Protein AF-A0A1F8U138-F1 (afdb_monomer)

Foldseek 3Di:
DADPVRKAFDADPPPRHGFKIFDQKKKAAPVRDIDSPWHWDWDADPNDTDIDIDDDPVDVVPGHPPMDIDRDMGGDDDCPDVVQKWKWKAFPLCRPDTGRPPPDFDAQQDPNRGHMDMDMDGPDDDDDPVPDDDPDDDDDDDDPDDDDDDD

Mean predicted aligned error: 7.77 Å

Secondary structure (DSSP, 8-state):
-B-TTS-EEEE-TTT--EEEEEPPPEEE-TT--EE--EEEEEEEETTEEEEEEEE-HHHHTTPPSSPEEE--EEE---TTSTTSEEEEEEETTSTT---TT-SS---EEETTTEEEEEEEEES-PPPPPTT--------------------

Structure (mmCIF, N/CA/C/O backbone):
data_AF-A0A1F8U138-F1
#
_entry.id   AF-A0A1F8U138-F1
#
loop_
_atom_site.group_PDB
_atom_site.id
_atom_site.type_symbol
_atom_site.label_atom_id
_atom_site.label_alt_id
_atom_site.label_comp_id
_atom_site.label_asym_id
_atom_site.label_entity_id
_atom_site.label_seq_id
_atom_site.pdbx_PDB_ins_code
_atom_site.Cartn_x
_atom_site.Cartn_y
_atom_site.Cartn_z
_atom_site.occupancy
_atom_site.B_iso_or_equiv
_atom_site.auth_seq_id
_atom_site.auth_comp_id
_atom_site.auth_asym_id
_atom_site.auth_atom_id
_atom_site.pdbx_PDB_model_num
ATOM 1 N N . MET A 1 1 ? 1.830 8.801 15.430 1.00 80.44 1 MET A N 1
ATOM 2 C CA . MET A 1 1 ? 1.475 10.237 15.279 1.00 80.44 1 MET A CA 1
ATOM 3 C C . MET A 1 1 ? 0.143 10.360 14.550 1.00 80.44 1 MET A C 1
ATOM 5 O O . MET A 1 1 ? 0.005 9.741 13.507 1.00 80.44 1 MET A O 1
ATOM 9 N N . LYS A 1 2 ? -0.816 11.139 15.064 1.00 82.62 2 LYS A N 1
ATOM 10 C CA . LYS A 1 2 ? -2.092 11.430 14.382 1.00 82.62 2 LYS A CA 1
ATOM 11 C C . LYS A 1 2 ? -1.994 12.753 13.622 1.00 82.62 2 LYS A C 1
ATOM 13 O O . LYS A 1 2 ? -1.492 13.720 14.193 1.00 82.62 2 LYS A O 1
ATOM 18 N N . ASP A 1 3 ? -2.438 12.798 12.369 1.00 83.19 3 ASP A N 1
ATOM 19 C CA . ASP A 1 3 ? -2.518 14.051 11.605 1.00 83.19 3 ASP A CA 1
ATOM 20 C C . ASP A 1 3 ? -3.905 14.720 11.690 1.00 83.19 3 ASP A C 1
ATOM 22 O O . ASP A 1 3 ? -4.818 14.231 12.361 1.00 83.19 3 ASP A O 1
ATOM 26 N N . GLY A 1 4 ? -4.051 15.879 11.039 1.00 79.06 4 GLY A N 1
ATOM 27 C CA . GLY A 1 4 ? -5.289 16.668 11.046 1.00 79.06 4 GLY A CA 1
ATOM 28 C C . GLY A 1 4 ? -6.479 15.997 10.351 1.00 79.06 4 GLY A C 1
ATOM 29 O O . GLY A 1 4 ? -7.610 16.427 10.559 1.00 79.06 4 GLY A O 1
ATOM 30 N N . GLU A 1 5 ? -6.242 14.941 9.570 1.00 77.50 5 GLU A N 1
ATOM 31 C CA . GLU A 1 5 ? -7.275 14.155 8.883 1.00 77.50 5 GLU A CA 1
ATOM 32 C C . GLU A 1 5 ? -7.648 12.888 9.669 1.00 77.50 5 GLU A C 1
ATOM 34 O O . GLU A 1 5 ? -8.571 12.159 9.302 1.00 77.50 5 GLU A O 1
ATOM 39 N N . GLY A 1 6 ? -6.971 12.642 10.795 1.00 75.19 6 GLY A N 1
ATOM 40 C CA . GLY A 1 6 ? -7.204 11.490 11.655 1.00 75.19 6 GLY A CA 1
ATOM 41 C C . GLY A 1 6 ? -6.461 10.226 11.224 1.00 75.19 6 GLY A C 1
ATOM 42 O O . GLY A 1 6 ? -6.724 9.169 11.798 1.00 75.19 6 GLY A O 1
ATOM 43 N N . ILE A 1 7 ? -5.527 10.327 10.275 1.00 84.81 7 ILE A N 1
ATOM 44 C CA . ILE A 1 7 ? -4.651 9.224 9.872 1.00 84.81 7 ILE A CA 1
ATOM 45 C C . ILE A 1 7 ? -3.580 9.025 10.946 1.00 84.81 7 ILE A C 1
ATOM 47 O O . ILE A 1 7 ? -2.969 9.981 11.440 1.00 84.81 7 ILE A O 1
ATOM 51 N N . ILE A 1 8 ? -3.337 7.763 11.307 1.00 89.38 8 ILE A N 1
ATOM 52 C CA . ILE A 1 8 ? -2.283 7.393 12.252 1.00 89.38 8 ILE A CA 1
ATOM 53 C C . ILE A 1 8 ? -1.045 6.944 11.490 1.00 89.38 8 ILE A C 1
ATOM 55 O O . ILE A 1 8 ? -1.035 5.887 10.868 1.00 89.38 8 ILE A O 1
ATOM 59 N N . TRP A 1 9 ? 0.020 7.727 11.598 1.00 88.75 9 TRP A N 1
ATOM 60 C CA . TRP A 1 9 ? 1.338 7.425 11.060 1.00 88.75 9 TRP A CA 1
ATOM 61 C C . TRP A 1 9 ? 2.205 6.702 12.088 1.00 88.75 9 TRP A C 1
ATOM 63 O O . TRP A 1 9 ? 2.358 7.171 13.224 1.00 88.75 9 TRP A O 1
ATOM 73 N N . VAL A 1 10 ? 2.836 5.615 11.652 1.00 86.75 10 VAL A N 1
ATOM 74 C CA . VAL A 1 10 ? 3.988 5.010 12.323 1.00 86.75 10 VAL A CA 1
ATOM 75 C C . VAL A 1 10 ? 5.237 5.678 11.763 1.00 86.75 10 VAL A C 1
ATOM 77 O O . VAL A 1 10 ? 5.447 5.723 10.547 1.00 86.75 10 VAL A O 1
ATOM 80 N N . VAL A 1 11 ? 6.049 6.230 12.657 1.00 86.38 11 VAL A N 1
ATOM 81 C CA . VAL A 1 11 ? 7.240 7.004 12.307 1.00 86.38 11 VAL A CA 1
ATOM 82 C C . VAL A 1 11 ? 8.472 6.371 12.932 1.00 86.38 11 VAL A C 1
ATOM 84 O O . VAL A 1 11 ? 8.415 5.872 14.055 1.00 86.38 11 VAL A O 1
ATOM 87 N N . ASP A 1 12 ? 9.586 6.400 12.210 1.00 83.62 12 ASP A N 1
ATOM 88 C CA . ASP A 1 12 ? 10.880 6.058 12.781 1.00 83.62 12 ASP A CA 1
ATOM 89 C C . ASP A 1 12 ? 11.264 7.123 13.819 1.00 83.62 12 ASP A C 1
ATOM 91 O O . ASP A 1 12 ? 11.339 8.313 13.508 1.00 83.62 12 ASP A O 1
ATOM 95 N N . ALA A 1 13 ? 11.493 6.704 15.063 1.00 83.94 13 ALA A N 1
ATOM 96 C CA . ALA A 1 13 ? 11.720 7.624 16.177 1.00 83.94 13 ALA A CA 1
ATOM 97 C C . ALA A 1 13 ? 13.040 8.411 16.069 1.00 83.94 13 ALA A C 1
ATOM 99 O O . ALA A 1 13 ? 13.172 9.460 16.697 1.00 83.94 13 ALA A O 1
ATOM 100 N N . ASN A 1 14 ? 14.010 7.922 15.290 1.00 87.31 14 ASN A N 1
ATOM 101 C CA . ASN A 1 14 ? 15.332 8.539 15.170 1.00 87.31 14 ASN A CA 1
ATOM 102 C C . ASN A 1 14 ? 15.384 9.564 14.031 1.00 87.31 14 ASN A C 1
ATOM 104 O O . ASN A 1 14 ? 16.021 10.606 14.155 1.00 87.31 14 ASN A O 1
ATOM 108 N N . THR A 1 15 ? 14.727 9.257 12.914 1.00 86.56 15 THR A N 1
ATOM 109 C CA . THR A 1 15 ? 14.766 10.044 11.673 1.00 86.56 15 THR A CA 1
ATOM 110 C C . THR A 1 15 ? 13.503 10.874 11.454 1.00 86.56 15 THR A C 1
ATOM 112 O O . THR A 1 15 ? 13.524 11.819 10.670 1.00 86.56 15 THR A O 1
ATOM 115 N N . GLY A 1 16 ? 12.394 10.530 12.117 1.00 84.19 16 GLY A N 1
ATOM 116 C CA . GLY A 1 16 ? 11.075 11.119 11.873 1.00 84.19 16 GLY A CA 1
ATOM 117 C C . GLY A 1 16 ? 10.422 10.658 10.564 1.00 84.19 16 GLY A C 1
ATOM 118 O O . GLY A 1 16 ? 9.357 11.162 10.203 1.00 84.19 16 GLY A O 1
ATOM 119 N N . SER A 1 17 ? 11.038 9.710 9.850 1.00 82.81 17 SER A N 1
ATOM 120 C CA . SER A 1 17 ? 10.533 9.203 8.573 1.00 82.81 17 SER A CA 1
ATOM 121 C C . SER A 1 17 ? 9.206 8.476 8.764 1.00 82.81 17 SER A C 1
ATOM 123 O O . SER A 1 17 ? 9.054 7.664 9.677 1.00 82.81 17 SER A O 1
ATOM 125 N N . ARG A 1 18 ? 8.237 8.745 7.887 1.00 85.44 18 ARG A N 1
ATOM 126 C CA . ARG A 1 18 ? 6.949 8.043 7.860 1.00 85.44 18 ARG A CA 1
ATOM 127 C C . ARG A 1 18 ? 7.152 6.662 7.246 1.00 85.44 18 ARG A C 1
ATOM 129 O O . ARG A 1 18 ? 7.501 6.565 6.077 1.00 85.44 18 ARG A O 1
ATOM 136 N N . LEU A 1 19 ? 6.936 5.612 8.032 1.00 82.38 19 LEU A N 1
ATOM 137 C CA . LEU A 1 19 ? 7.166 4.231 7.596 1.00 82.38 19 LEU A CA 1
ATOM 138 C C . LEU A 1 19 ? 5.898 3.606 7.010 1.00 82.38 19 LEU A C 1
ATOM 140 O O . LEU A 1 19 ? 5.929 2.915 5.998 1.00 82.38 19 LEU A O 1
ATOM 144 N N . MET A 1 20 ? 4.769 3.841 7.672 1.00 86.69 20 MET A N 1
ATOM 145 C CA . MET A 1 20 ? 3.463 3.294 7.312 1.00 86.69 20 MET A CA 1
ATOM 146 C C . MET A 1 20 ? 2.367 4.132 7.968 1.00 86.69 20 MET A C 1
ATOM 148 O O . MET A 1 20 ? 2.635 4.911 8.891 1.00 86.69 20 MET A O 1
ATOM 152 N N . HIS A 1 21 ? 1.131 3.970 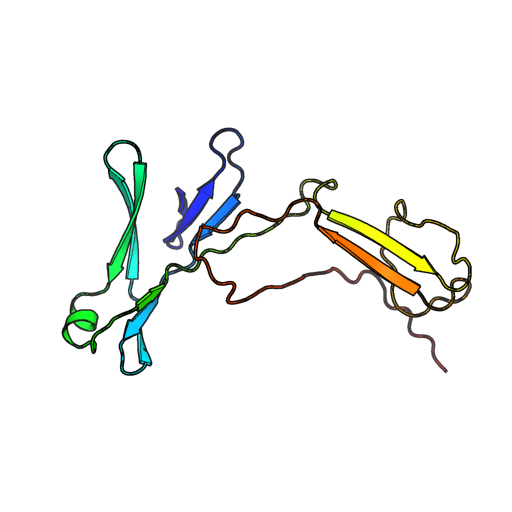7.513 1.00 89.00 21 HIS A N 1
ATOM 153 C CA . HIS A 1 21 ? -0.017 4.600 8.152 1.00 89.00 21 HIS A CA 1
ATOM 154 C C . HIS A 1 21 ? -1.247 3.710 8.142 1.00 89.00 21 HIS A C 1
ATOM 156 O O . HIS A 1 21 ? -1.450 2.916 7.228 1.00 89.00 21 HIS A O 1
ATOM 162 N N . PHE A 1 22 ? -2.091 3.883 9.149 1.00 88.12 22 PHE A N 1
ATOM 163 C CA . PHE A 1 22 ? -3.434 3.333 9.147 1.00 88.12 22 PHE A CA 1
ATOM 164 C C . PHE A 1 22 ? -4.354 4.282 8.396 1.00 88.12 22 PHE A C 1
ATOM 166 O O . PHE A 1 22 ? -4.455 5.463 8.744 1.00 88.12 22 PHE A O 1
ATOM 173 N N . GLN A 1 23 ? -5.032 3.764 7.378 1.00 84.88 23 GLN A N 1
ATOM 174 C CA . GLN A 1 23 ? -6.161 4.461 6.784 1.00 84.88 23 GLN A CA 1
ATOM 175 C C . GLN A 1 23 ? -7.305 4.559 7.792 1.00 84.88 23 GLN A C 1
ATOM 177 O O . GLN A 1 23 ? -7.316 3.906 8.838 1.00 84.88 23 GLN A O 1
ATOM 182 N N . LYS A 1 24 ? -8.294 5.387 7.458 1.00 84.56 24 LYS A N 1
ATOM 183 C CA . LYS A 1 24 ? -9.530 5.451 8.223 1.00 84.56 24 LYS A CA 1
ATOM 184 C C . LYS A 1 24 ? -10.155 4.052 8.287 1.00 84.56 24 LYS A C 1
ATOM 186 O O . LYS A 1 24 ? -10.496 3.484 7.253 1.00 84.56 24 LYS A O 1
ATOM 191 N N . ALA A 1 25 ? -10.282 3.520 9.499 1.00 89.62 25 ALA A N 1
ATOM 192 C CA . ALA A 1 25 ? -10.847 2.200 9.724 1.00 89.62 25 ALA A CA 1
ATOM 193 C C . ALA A 1 25 ? -12.328 2.148 9.323 1.00 89.62 25 ALA A C 1
ATOM 195 O O . ALA A 1 25 ? -13.042 3.159 9.351 1.00 89.62 25 ALA A O 1
ATOM 196 N N . TYR A 1 26 ? -12.792 0.946 9.009 1.00 92.06 26 TYR A N 1
ATOM 197 C CA . TYR A 1 26 ? -14.205 0.648 8.811 1.00 92.06 26 TYR A CA 1
ATOM 198 C C . TYR A 1 26 ? -14.601 -0.591 9.616 1.00 92.06 26 TYR A C 1
ATOM 200 O O . TYR A 1 26 ? -13.748 -1.357 10.074 1.00 92.06 26 TYR A O 1
ATOM 208 N N . ALA A 1 27 ? -15.904 -0.752 9.819 1.00 95.12 27 ALA A N 1
ATOM 209 C CA . ALA A 1 27 ? -16.482 -1.958 10.383 1.00 95.12 27 ALA A CA 1
ATOM 210 C C . ALA A 1 27 ? -17.565 -2.495 9.455 1.00 95.12 27 ALA A C 1
ATOM 212 O O . ALA A 1 27 ? -18.283 -1.715 8.827 1.00 95.12 27 ALA A O 1
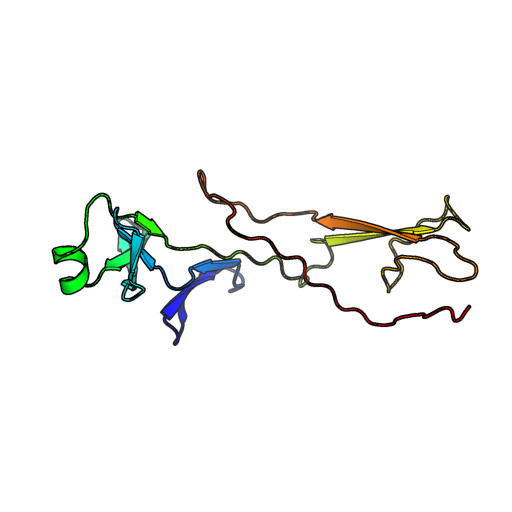ATOM 213 N N . GLU A 1 28 ? -17.661 -3.815 9.395 1.00 96.50 28 GLU A N 1
ATOM 214 C CA . GLU A 1 28 ? -18.625 -4.566 8.601 1.00 96.50 28 GLU A CA 1
ATOM 215 C C . GLU A 1 28 ? -19.318 -5.598 9.495 1.00 96.50 28 GLU A C 1
ATOM 217 O O . GLU A 1 28 ? -18.668 -6.270 10.302 1.00 96.50 28 GLU A O 1
ATOM 222 N N . ASP A 1 29 ? -20.640 -5.686 9.397 1.00 97.62 29 ASP A N 1
ATOM 223 C CA . ASP A 1 29 ? -21.449 -6.654 10.137 1.00 97.62 29 ASP A CA 1
ATOM 224 C C . ASP A 1 29 ? -21.718 -7.929 9.309 1.00 97.62 29 ASP A C 1
ATOM 226 O O . ASP A 1 29 ? -21.371 -8.010 8.130 1.00 97.62 29 ASP A O 1
ATOM 230 N N . SER A 1 30 ? -22.342 -8.953 9.897 1.00 97.81 30 SER A N 1
ATOM 231 C CA . SER A 1 30 ? -22.599 -10.221 9.189 1.00 97.81 30 SER A CA 1
ATOM 232 C C . SER A 1 30 ? -23.669 -10.147 8.088 1.00 97.81 30 SER A C 1
ATOM 234 O O . SER A 1 30 ? -23.880 -11.135 7.384 1.00 97.81 30 SER A O 1
ATOM 236 N N . ASN A 1 31 ? -24.311 -8.987 7.914 1.00 97.81 31 ASN A N 1
ATOM 237 C CA . ASN A 1 31 ? -25.225 -8.670 6.817 1.00 97.81 31 ASN A CA 1
ATOM 238 C C . ASN A 1 31 ? -24.578 -7.736 5.773 1.00 97.81 31 ASN A C 1
ATOM 240 O O . ASN A 1 31 ? -25.303 -7.110 4.992 1.00 97.81 31 ASN A O 1
ATOM 244 N N . GLU A 1 32 ? -23.246 -7.611 5.778 1.00 95.50 32 GLU A N 1
ATOM 245 C CA . GLU A 1 32 ? -22.471 -6.774 4.849 1.00 95.50 32 GLU A CA 1
ATOM 246 C C . GLU A 1 32 ? -22.792 -5.266 4.979 1.00 95.50 32 GLU A C 1
ATOM 248 O O . GLU A 1 32 ? -22.548 -4.473 4.064 1.00 95.50 32 GLU A O 1
ATOM 253 N N . GLN A 1 33 ? -23.356 -4.826 6.114 1.00 97.06 33 GLN A N 1
ATOM 254 C CA . GLN A 1 33 ? -23.539 -3.400 6.393 1.00 97.06 33 GLN A CA 1
ATOM 255 C C . GLN A 1 33 ? -22.216 -2.794 6.853 1.00 97.06 33 GLN A C 1
ATOM 257 O O . GLN A 1 33 ? -21.583 -3.310 7.770 1.00 97.06 33 GLN A O 1
ATOM 262 N N . ILE A 1 34 ? -21.826 -1.662 6.260 1.00 95.62 34 ILE A N 1
ATOM 263 C CA . ILE A 1 34 ? -20.540 -1.003 6.526 1.00 95.62 34 ILE A CA 1
ATOM 264 C C . ILE A 1 34 ? -20.744 0.329 7.254 1.00 95.62 34 ILE A C 1
ATOM 266 O O . ILE A 1 34 ? -21.600 1.134 6.882 1.00 95.62 34 ILE A O 1
ATOM 270 N N . THR A 1 35 ? -19.891 0.612 8.239 1.00 95.00 35 THR A N 1
ATOM 271 C CA . THR A 1 35 ? -19.710 1.957 8.800 1.00 95.00 35 THR A CA 1
ATOM 272 C C . THR A 1 3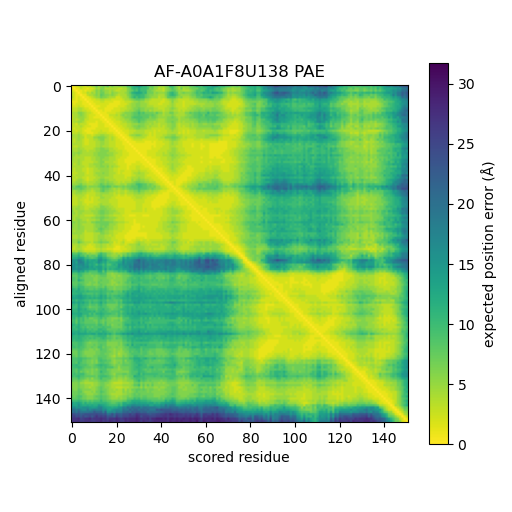5 ? -18.260 2.412 8.703 1.00 95.00 35 THR A C 1
ATOM 274 O O . THR A 1 35 ? -17.325 1.664 8.973 1.00 95.00 35 THR A O 1
ATOM 277 N N . GLN A 1 36 ? -18.075 3.683 8.355 1.00 91.81 36 GLN A N 1
ATOM 278 C CA . GLN A 1 36 ? -16.794 4.390 8.468 1.00 91.81 36 GLN A CA 1
ATOM 279 C C . GLN A 1 36 ? -16.805 5.381 9.638 1.00 91.81 36 GLN A C 1
ATOM 281 O O . GLN A 1 36 ? -15.904 6.213 9.764 1.00 91.81 36 GLN A O 1
ATOM 286 N N . ASN A 1 37 ? -17.848 5.365 10.472 1.00 92.00 37 ASN A N 1
ATOM 287 C CA . ASN A 1 37 ? -17.918 6.214 11.654 1.00 92.00 37 ASN A CA 1
ATOM 288 C C . ASN A 1 37 ? -17.161 5.550 12.810 1.00 92.00 37 ASN A C 1
ATOM 290 O O . ASN A 1 37 ? -17.752 5.057 13.770 1.00 92.00 37 ASN A O 1
ATOM 294 N N . ILE A 1 38 ? -15.839 5.484 12.652 1.00 91.19 38 ILE A N 1
ATOM 295 C CA . ILE A 1 38 ? -14.907 4.942 13.636 1.00 91.19 38 ILE A CA 1
ATOM 296 C C . ILE A 1 38 ? -13.919 6.040 14.000 1.00 91.19 38 ILE A C 1
ATOM 298 O O . ILE A 1 38 ? -13.233 6.586 13.131 1.00 91.19 38 ILE A O 1
ATOM 302 N N . SER A 1 39 ? -13.832 6.366 15.288 1.00 88.88 39 SER A N 1
ATOM 303 C CA . SER A 1 39 ? -12.792 7.266 15.779 1.00 88.88 39 SER A CA 1
ATOM 304 C C . SER A 1 39 ? -11.536 6.475 16.116 1.00 88.88 39 SER A C 1
ATOM 306 O O . SER A 1 39 ? -11.622 5.408 16.721 1.00 88.88 39 SER A O 1
ATOM 308 N N . THR A 1 40 ? -10.377 7.022 15.759 1.00 88.06 40 THR A N 1
ATOM 309 C CA . THR A 1 40 ? -9.073 6.405 16.019 1.00 88.06 40 THR A CA 1
ATOM 310 C C . THR A 1 40 ? -8.258 7.254 16.989 1.00 88.06 40 THR A C 1
ATOM 312 O O . THR A 1 40 ? -8.195 8.480 16.826 1.00 88.06 40 THR A O 1
ATOM 315 N N . ASP A 1 41 ? -7.617 6.614 17.962 1.00 88.12 41 ASP A N 1
ATOM 316 C CA . ASP A 1 41 ? -6.715 7.245 18.929 1.00 88.12 41 ASP A CA 1
ATOM 317 C C . ASP A 1 41 ? -5.497 6.356 19.241 1.00 88.12 41 ASP A C 1
ATOM 319 O O . ASP A 1 41 ? -5.439 5.196 18.824 1.00 88.12 41 ASP A O 1
ATOM 323 N N . ILE A 1 42 ? -4.518 6.906 19.961 1.00 89.31 42 ILE A N 1
ATOM 324 C CA . ILE A 1 42 ? -3.351 6.176 20.463 1.00 89.31 42 ILE A CA 1
ATOM 325 C C . ILE A 1 42 ? -3.318 6.307 21.984 1.00 89.31 42 ILE A C 1
ATOM 327 O O . ILE A 1 42 ? -3.218 7.410 22.520 1.00 89.31 42 ILE A O 1
ATOM 331 N N . ALA A 1 43 ? -3.342 5.173 22.676 1.00 91.38 43 ALA A N 1
ATOM 332 C CA . ALA A 1 43 ? -3.163 5.108 24.121 1.00 91.38 43 ALA A CA 1
ATOM 333 C C . ALA A 1 43 ? -1.794 4.519 24.481 1.00 91.38 43 ALA A C 1
ATOM 335 O O . ALA A 1 43 ? -1.222 3.731 23.730 1.00 91.38 43 ALA A O 1
ATOM 336 N N . MET A 1 44 ? -1.278 4.889 25.654 1.00 91.38 44 MET A N 1
ATOM 337 C CA . MET A 1 44 ? -0.082 4.280 26.233 1.00 91.38 44 MET A CA 1
ATOM 338 C C . MET A 1 44 ? -0.489 3.311 27.336 1.00 91.38 44 MET A C 1
ATOM 340 O O . MET A 1 44 ? -1.006 3.732 28.371 1.00 91.38 44 MET A O 1
ATOM 344 N N . GLU A 1 45 ? -0.200 2.026 27.152 1.00 92.88 45 GLU A N 1
ATOM 345 C CA . GLU A 1 45 ? -0.489 0.989 28.143 1.00 92.88 45 GLU A CA 1
ATOM 346 C C . GLU A 1 45 ? 0.737 0.112 28.375 1.00 92.88 45 GLU A C 1
ATOM 348 O O . GLU A 1 45 ? 1.304 -0.452 27.442 1.00 92.88 45 GLU A O 1
ATOM 353 N N . ALA A 1 46 ? 1.175 0.007 29.635 1.00 91.94 46 ALA A N 1
ATOM 354 C CA . ALA A 1 46 ? 2.339 -0.796 30.029 1.00 91.94 46 ALA A CA 1
ATOM 355 C C . ALA A 1 46 ? 3.597 -0.546 29.159 1.00 91.94 46 ALA A C 1
ATOM 357 O O . ALA A 1 46 ? 4.341 -1.472 28.836 1.00 91.94 46 ALA A O 1
ATOM 358 N N . GLY A 1 47 ? 3.821 0.714 28.765 1.00 89.31 47 GLY A N 1
ATOM 359 C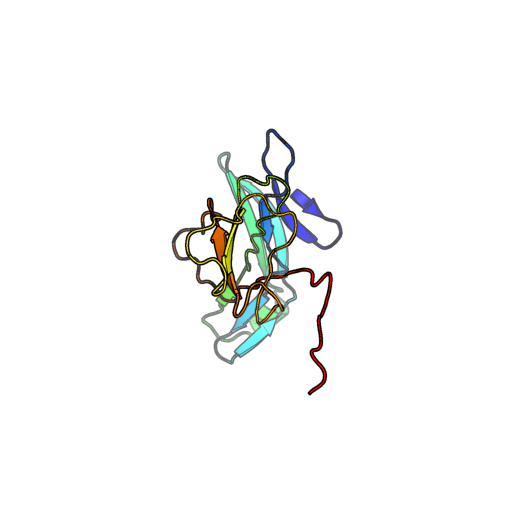 CA . GLY A 1 47 ? 4.953 1.118 27.924 1.00 89.31 47 GLY A CA 1
ATOM 360 C C . GLY A 1 47 ? 4.805 0.788 26.435 1.00 89.31 47 GLY A C 1
ATOM 361 O O . GLY A 1 47 ? 5.790 0.879 25.708 1.00 89.31 47 GLY A O 1
ATOM 362 N N . LYS A 1 48 ? 3.610 0.405 25.974 1.00 86.56 48 LYS A N 1
ATOM 363 C CA . LYS A 1 48 ? 3.301 0.143 24.565 1.00 86.56 48 LYS A CA 1
ATOM 364 C C . LYS A 1 48 ? 2.310 1.169 24.036 1.00 86.56 48 LYS A C 1
ATOM 366 O O . LYS A 1 48 ? 1.383 1.555 24.745 1.00 86.56 48 LYS A O 1
ATOM 371 N N . GLU A 1 49 ? 2.493 1.556 22.781 1.00 88.19 49 GLU A N 1
ATOM 372 C CA . GLU A 1 49 ? 1.477 2.280 22.023 1.00 88.19 49 GLU A CA 1
ATOM 373 C C . GLU A 1 49 ? 0.384 1.298 21.590 1.00 88.19 49 GLU A C 1
ATOM 375 O O . GLU A 1 49 ? 0.669 0.261 20.984 1.00 88.19 49 GLU A O 1
ATOM 380 N N . ILE A 1 50 ? -0.863 1.620 21.917 1.00 89.56 50 ILE A N 1
ATOM 381 C CA . ILE A 1 50 ? -2.052 0.846 21.571 1.00 89.56 50 ILE A CA 1
ATOM 382 C C . ILE A 1 50 ? -2.911 1.682 20.627 1.00 89.56 50 ILE A C 1
ATOM 384 O O . ILE A 1 50 ? -3.306 2.799 20.962 1.00 89.56 50 ILE A O 1
ATOM 388 N N . LEU A 1 51 ? -3.216 1.128 19.452 1.00 87.69 51 LEU A N 1
ATOM 389 C CA . LEU A 1 51 ? -4.196 1.702 18.536 1.00 87.69 51 LEU A CA 1
ATOM 390 C C . LEU A 1 51 ? -5.603 1.452 19.090 1.00 87.69 51 LEU A C 1
ATOM 392 O O . LEU A 1 51 ? -6.019 0.301 19.228 1.00 87.69 51 LEU A O 1
ATOM 396 N N . VAL A 1 52 ? -6.334 2.523 19.386 1.00 91.19 52 VAL A N 1
ATOM 397 C CA . VAL A 1 52 ? -7.707 2.461 19.898 1.00 91.19 52 VAL A CA 1
ATOM 398 C C . VAL A 1 52 ? -8.673 2.808 18.772 1.00 91.19 52 VAL A C 1
ATOM 400 O O . VAL A 1 52 ? -8.585 3.884 18.182 1.00 91.19 52 VAL A O 1
ATOM 403 N N . LEU A 1 53 ? -9.605 1.898 18.489 1.00 91.50 53 LEU A N 1
ATOM 404 C CA . LEU A 1 53 ? -10.675 2.075 17.509 1.00 91.50 53 LEU A CA 1
ATOM 405 C C . LEU A 1 53 ? -12.016 2.059 18.239 1.00 91.50 53 LEU A C 1
ATOM 407 O O . LEU A 1 53 ? -12.369 1.058 18.862 1.00 91.50 53 LEU A O 1
ATOM 411 N N . THR A 1 54 ? -12.774 3.146 18.136 1.00 92.69 54 THR A N 1
ATOM 412 C CA . THR A 1 54 ? -14.105 3.247 18.744 1.00 92.69 54 THR A CA 1
ATOM 413 C C . THR A 1 54 ? -15.150 3.297 17.646 1.00 92.69 54 THR A C 1
ATOM 415 O O . THR A 1 54 ? -15.205 4.260 16.880 1.00 92.69 54 THR A O 1
ATOM 418 N N . VAL A 1 55 ? -15.973 2.254 17.577 1.00 94.06 55 VAL A N 1
ATOM 419 C CA . VAL A 1 55 ? -17.126 2.182 16.674 1.00 94.06 55 VAL A CA 1
ATOM 420 C C . VAL A 1 55 ? -18.288 2.967 17.277 1.00 94.06 55 VAL A C 1
ATOM 422 O O . VAL A 1 55 ? -18.505 2.930 18.487 1.00 94.06 55 VAL A O 1
ATOM 425 N N . ASP A 1 56 ? -19.038 3.674 16.435 1.00 94.44 56 ASP A N 1
ATOM 426 C CA . ASP A 1 56 ? -20.238 4.396 16.851 1.00 94.44 56 ASP A CA 1
ATOM 427 C C . ASP A 1 56 ? -21.263 3.495 17.573 1.00 94.44 56 ASP A C 1
ATOM 429 O O . ASP A 1 56 ? -21.660 2.435 17.077 1.00 94.44 56 ASP A O 1
ATOM 433 N N . ASN A 1 57 ? -21.721 3.953 18.744 1.00 94.38 57 ASN A N 1
ATOM 434 C CA . ASN A 1 57 ? -22.627 3.199 19.614 1.00 94.38 57 ASN A CA 1
ATOM 435 C C . ASN A 1 57 ? -24.010 2.955 18.988 1.00 94.38 57 ASN A C 1
ATOM 437 O O . ASN A 1 57 ? -24.643 1.945 19.295 1.00 94.38 57 ASN A O 1
ATOM 441 N N . ALA A 1 58 ? -24.510 3.868 18.151 1.00 95.25 58 ALA A N 1
ATOM 442 C CA . ALA A 1 58 ? -25.817 3.693 17.526 1.00 95.25 58 ALA A CA 1
ATOM 443 C C . ALA A 1 58 ? -25.745 2.639 16.417 1.00 95.25 58 ALA A C 1
ATOM 445 O O . ALA A 1 58 ? -26.632 1.791 16.323 1.00 95.25 58 ALA A O 1
ATOM 446 N N . TRP A 1 59 ? -24.664 2.643 15.632 1.00 96.25 59 TRP A N 1
ATOM 447 C CA . TRP A 1 59 ? -24.438 1.619 14.615 1.00 96.25 59 TRP A CA 1
ATOM 448 C C . TRP A 1 59 ? -24.262 0.228 15.242 1.00 96.25 59 TRP A C 1
ATOM 450 O O . TRP A 1 59 ? -25.008 -0.692 14.895 1.00 96.25 59 TRP A O 1
ATOM 460 N N . ILE A 1 60 ? -23.356 0.085 16.223 1.00 95.88 60 ILE A N 1
ATOM 461 C CA . ILE A 1 60 ? -23.046 -1.223 16.832 1.00 95.88 60 ILE A CA 1
ATOM 462 C C . ILE A 1 60 ? -24.255 -1.845 17.547 1.00 95.88 60 ILE A C 1
ATOM 464 O O . ILE A 1 60 ? -24.380 -3.064 17.584 1.00 95.88 60 ILE A O 1
ATOM 468 N N . ALA A 1 61 ? -25.176 -1.029 18.074 1.00 96.62 61 ALA A N 1
ATOM 469 C CA . ALA A 1 61 ? -26.402 -1.508 18.713 1.00 96.62 61 ALA A CA 1
ATOM 470 C C . ALA A 1 61 ? -27.378 -2.190 17.734 1.00 96.62 61 ALA A C 1
ATOM 472 O O . ALA A 1 61 ? -28.243 -2.950 18.168 1.00 96.62 61 ALA A O 1
ATOM 473 N N . SER A 1 62 ? -27.253 -1.912 16.433 1.00 96.69 62 SER A N 1
ATOM 474 C CA . SER A 1 62 ? -28.096 -2.475 15.370 1.00 96.69 62 SER A CA 1
ATOM 475 C C . SER A 1 62 ? -27.381 -3.488 14.471 1.00 96.69 62 SER A C 1
ATOM 477 O O . SER A 1 62 ? -28.041 -4.171 13.691 1.00 96.69 62 SER A O 1
ATOM 479 N N . ALA A 1 63 ? -26.055 -3.587 14.582 1.00 97.44 63 ALA A N 1
ATOM 480 C CA . ALA A 1 63 ? -25.225 -4.451 13.754 1.00 97.44 63 ALA A CA 1
ATOM 481 C C . ALA A 1 63 ? -25.459 -5.940 14.058 1.00 97.44 63 ALA A C 1
ATOM 483 O O . ALA A 1 63 ? -25.630 -6.346 15.214 1.00 97.44 63 ALA A O 1
ATOM 484 N N . ALA A 1 64 ? -25.416 -6.774 13.020 1.00 98.06 64 ALA A N 1
ATOM 485 C CA . ALA A 1 64 ? -25.448 -8.222 13.172 1.00 98.06 64 ALA A CA 1
ATOM 486 C C . ALA A 1 64 ? -24.044 -8.786 13.443 1.00 98.06 64 ALA A C 1
ATOM 488 O O . ALA A 1 64 ? -23.090 -8.540 12.713 1.00 98.06 64 ALA A O 1
ATOM 489 N N . PHE A 1 65 ? -23.906 -9.584 14.501 1.00 95.62 65 PHE A N 1
ATOM 490 C CA . PHE A 1 65 ? -22.624 -10.194 14.856 1.00 95.62 65 PHE A CA 1
ATOM 491 C C . PHE A 1 65 ? -22.323 -11.452 14.009 1.00 95.62 65 PHE A C 1
ATOM 493 O O . PHE A 1 65 ? -23.260 -12.127 13.569 1.00 95.62 65 PHE A O 1
ATOM 500 N N . PRO A 1 66 ? -21.039 -11.823 13.821 1.00 96.38 66 PRO A N 1
ATOM 501 C CA . PRO A 1 66 ? -19.844 -11.092 14.252 1.00 96.38 66 PRO A CA 1
ATOM 502 C C . PRO A 1 66 ? -19.619 -9.809 13.441 1.00 96.38 66 PRO A C 1
ATOM 504 O O . PRO A 1 66 ? -19.933 -9.758 12.260 1.00 96.38 66 PRO A O 1
ATOM 507 N N . VAL A 1 67 ? -19.043 -8.801 14.096 1.00 95.88 67 VAL A N 1
ATOM 508 C CA . VAL A 1 67 ? -18.593 -7.560 13.454 1.00 95.88 67 VAL A CA 1
ATOM 509 C C . VAL A 1 67 ? -17.090 -7.649 13.216 1.00 95.88 67 VAL A C 1
ATOM 511 O O . VAL A 1 67 ? -16.335 -7.984 14.134 1.00 95.88 67 VAL A O 1
ATOM 514 N N . VAL A 1 68 ? -16.658 -7.335 11.999 1.00 94.25 68 VAL A N 1
ATOM 515 C CA . VAL A 1 68 ? -15.249 -7.213 11.617 1.00 94.25 68 VAL A CA 1
ATOM 516 C C . VAL A 1 68 ? -14.878 -5.736 11.638 1.00 94.25 68 VAL A C 1
ATOM 518 O O . VAL A 1 68 ? -15.568 -4.922 11.040 1.00 94.25 68 VAL A O 1
ATOM 521 N N . ILE A 1 69 ? -13.793 -5.388 12.329 1.00 92.69 69 ILE A N 1
ATOM 522 C CA . ILE A 1 69 ? -13.215 -4.039 12.324 1.00 92.69 69 ILE A CA 1
ATOM 523 C C . ILE A 1 69 ? -11.857 -4.141 11.638 1.00 92.69 69 ILE A C 1
ATOM 525 O O . ILE A 1 69 ? -10.992 -4.883 12.106 1.00 92.69 69 ILE A O 1
ATOM 5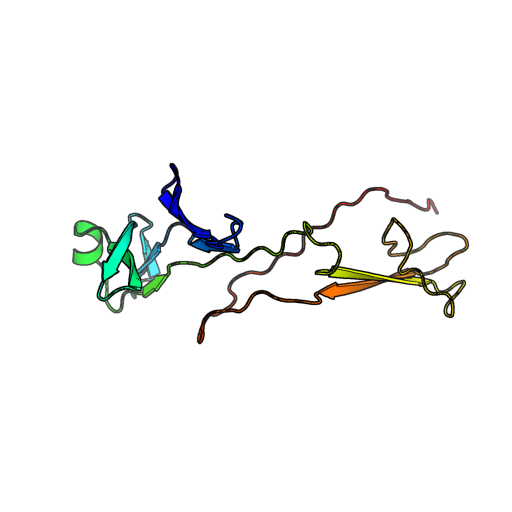29 N N . ASP A 1 70 ? -11.670 -3.401 10.550 1.00 88.62 70 ASP A N 1
ATOM 530 C CA . ASP A 1 70 ? -10.448 -3.439 9.746 1.00 88.62 70 ASP A CA 1
ATOM 531 C C . ASP A 1 70 ? -9.720 -2.084 9.808 1.00 88.62 70 ASP A C 1
ATOM 533 O O . ASP A 1 70 ? -10.120 -1.114 9.151 1.00 88.62 70 ASP A O 1
ATOM 537 N N . PRO A 1 71 ? -8.645 -1.985 10.614 1.00 86.81 71 PRO A N 1
ATOM 538 C CA . PRO A 1 71 ? -7.668 -0.917 10.491 1.00 86.81 71 PRO A CA 1
ATOM 539 C C . PRO A 1 71 ? -6.697 -1.242 9.353 1.00 86.81 71 PRO A C 1
ATOM 541 O O . PRO A 1 71 ? -5.639 -1.843 9.561 1.00 86.81 71 PRO A O 1
ATOM 544 N N . THR A 1 72 ? -7.040 -0.817 8.139 1.00 87.44 72 THR A N 1
ATOM 545 C CA . THR A 1 72 ? -6.197 -1.069 6.970 1.00 87.44 72 THR A CA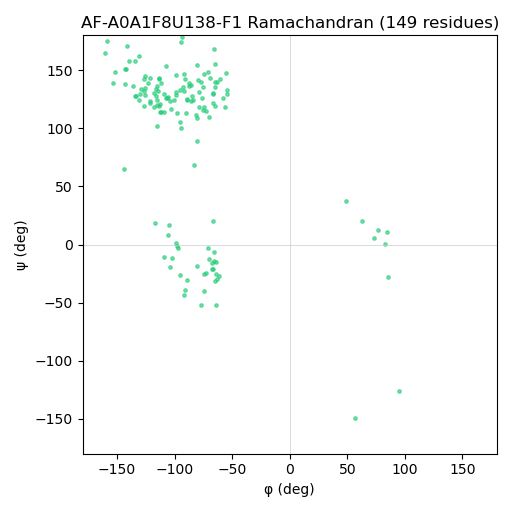 1
ATOM 546 C C . THR A 1 72 ? -4.861 -0.339 7.099 1.00 87.44 72 THR A C 1
ATOM 548 O O . THR A 1 72 ? -4.801 0.891 7.173 1.00 87.44 72 THR A O 1
ATOM 551 N N . LEU A 1 73 ? -3.774 -1.111 7.110 1.00 87.50 73 LEU A N 1
ATOM 552 C CA . LEU A 1 73 ? -2.408 -0.603 7.124 1.00 87.50 73 LEU A CA 1
ATOM 553 C C . LEU A 1 73 ? -1.913 -0.403 5.692 1.00 87.50 73 LEU A C 1
ATOM 555 O O . LEU A 1 73 ? -1.897 -1.338 4.891 1.00 87.50 73 LEU A O 1
ATOM 559 N N . VAL A 1 74 ? -1.450 0.803 5.392 1.00 86.62 74 VAL A N 1
ATOM 560 C CA . VAL A 1 74 ? -0.794 1.132 4.131 1.00 86.62 74 VAL A CA 1
ATOM 561 C C . VAL A 1 74 ? 0.690 1.288 4.375 1.00 86.62 74 VAL A C 1
ATOM 563 O O . VAL A 1 74 ? 1.128 2.074 5.221 1.00 86.62 74 VAL A O 1
ATOM 566 N N . VAL A 1 75 ? 1.461 0.549 3.586 1.00 83.81 75 VAL A N 1
ATOM 567 C CA . VAL A 1 75 ? 2.912 0.647 3.576 1.00 83.81 75 VAL A CA 1
ATOM 568 C C . VAL A 1 75 ? 3.373 1.088 2.200 1.00 83.81 75 VAL A C 1
ATOM 570 O O . VAL A 1 75 ? 2.969 0.513 1.189 1.00 83.81 75 VAL A O 1
ATOM 573 N N . SER A 1 76 ? 4.222 2.107 2.180 1.00 74.06 76 SER A N 1
ATOM 574 C CA . SER A 1 76 ? 4.796 2.659 0.960 1.00 74.06 76 SER A CA 1
ATOM 575 C C . SER A 1 76 ? 6.301 2.453 0.985 1.00 74.06 76 SER A C 1
ATOM 577 O O . SER A 1 76 ? 6.954 2.747 1.981 1.00 74.06 76 SER A O 1
ATOM 579 N N . ILE A 1 77 ? 6.851 1.975 -0.127 1.00 69.88 77 ILE A N 1
ATOM 580 C CA . ILE A 1 77 ? 8.290 2.029 -0.376 1.00 69.88 77 ILE A CA 1
ATOM 581 C C . ILE A 1 77 ? 8.518 3.290 -1.196 1.00 69.88 77 ILE A C 1
ATOM 583 O O . ILE A 1 77 ? 8.164 3.337 -2.375 1.00 69.88 77 ILE A O 1
ATOM 587 N N . GLU A 1 78 ? 9.063 4.326 -0.570 1.00 63.97 78 GLU A N 1
ATOM 588 C CA . GLU A 1 78 ? 9.504 5.506 -1.303 1.00 63.97 78 GLU A CA 1
ATOM 589 C C . GLU A 1 78 ? 10.934 5.302 -1.812 1.00 63.97 78 GLU A C 1
ATOM 591 O O . GLU A 1 78 ? 11.813 4.829 -1.090 1.00 63.97 78 GLU A O 1
ATOM 596 N N . LEU A 1 79 ? 11.175 5.705 -3.064 1.00 60.06 79 LEU A N 1
ATOM 597 C CA . LEU A 1 79 ? 12.477 5.697 -3.751 1.00 60.06 79 LEU A CA 1
ATOM 598 C C . LEU A 1 79 ? 13.497 6.690 -3.149 1.00 60.06 79 LEU A C 1
ATOM 600 O O . LEU A 1 79 ? 14.438 7.095 -3.827 1.00 60.06 79 LEU A O 1
ATOM 604 N N . ALA A 1 80 ? 13.313 7.122 -1.898 1.00 57.41 80 ALA A N 1
ATOM 605 C CA . ALA A 1 80 ? 14.218 8.052 -1.230 1.00 57.41 80 ALA A CA 1
ATOM 606 C C . ALA A 1 80 ? 15.636 7.472 -1.087 1.00 57.41 80 ALA A C 1
ATOM 608 O O . ALA A 1 80 ? 16.606 8.228 -1.075 1.00 57.41 80 ALA A O 1
ATOM 609 N N . ASP A 1 81 ? 15.752 6.141 -1.041 1.00 64.12 81 ASP A N 1
ATOM 610 C CA . ASP A 1 81 ? 17.021 5.429 -1.132 1.00 64.12 81 ASP A CA 1
ATOM 611 C C . ASP A 1 81 ? 17.092 4.629 -2.453 1.00 64.12 81 ASP A C 1
ATOM 613 O O . ASP A 1 81 ? 16.334 3.667 -2.629 1.00 64.12 81 ASP A O 1
ATOM 617 N N . PRO A 1 82 ? 17.996 4.987 -3.388 1.00 64.31 82 PRO A N 1
ATOM 618 C CA . PRO A 1 82 ? 18.179 4.268 -4.649 1.00 64.31 82 PRO A CA 1
ATOM 619 C C . PRO A 1 82 ? 18.711 2.836 -4.470 1.00 64.31 82 PRO A C 1
ATOM 621 O O . PRO A 1 82 ? 18.790 2.095 -5.446 1.00 64.31 82 PRO A O 1
ATOM 624 N N . SER A 1 83 ? 19.072 2.414 -3.254 1.00 69.75 83 SER A N 1
ATOM 625 C CA . SER A 1 83 ? 19.401 1.018 -2.958 1.00 69.75 83 SER A CA 1
ATOM 626 C C . SER A 1 83 ? 18.173 0.124 -2.738 1.00 69.75 83 SER A C 1
ATOM 628 O O . SER A 1 83 ? 18.290 -1.089 -2.901 1.00 69.75 83 SER A O 1
ATOM 630 N N . ASN A 1 84 ? 16.989 0.688 -2.462 1.00 76.81 84 ASN A N 1
ATOM 631 C CA . ASN A 1 84 ? 15.778 -0.096 -2.175 1.00 76.81 84 ASN A CA 1
ATOM 632 C C . ASN A 1 84 ? 15.167 -0.750 -3.424 1.00 76.81 84 ASN A C 1
ATOM 634 O O . ASN A 1 84 ? 14.472 -1.766 -3.326 1.00 76.81 84 ASN A O 1
ATOM 638 N N . ILE A 1 85 ? 15.410 -0.176 -4.604 1.00 84.50 85 ILE A N 1
ATOM 639 C CA . ILE A 1 85 ? 14.922 -0.681 -5.889 1.00 84.50 85 ILE A CA 1
ATOM 640 C C . ILE A 1 85 ? 16.085 -0.672 -6.875 1.00 84.50 85 ILE A C 1
ATOM 642 O O . ILE A 1 85 ? 16.750 0.339 -7.057 1.00 84.50 85 ILE A O 1
ATOM 646 N N . GLN A 1 86 ? 16.316 -1.810 -7.518 1.00 89.19 86 GLN A N 1
ATOM 647 C CA . GLN A 1 86 ? 17.273 -1.949 -8.608 1.00 89.19 86 GLN A CA 1
ATOM 648 C C . GLN A 1 86 ? 16.525 -2.245 -9.897 1.00 89.19 86 GLN A C 1
ATOM 650 O O . GLN A 1 86 ? 15.577 -3.034 -9.907 1.00 89.19 86 GLN A O 1
ATOM 655 N N . ASP A 1 87 ? 16.996 -1.678 -10.996 1.00 91.50 87 ASP A N 1
ATOM 656 C CA . ASP A 1 87 ? 16.470 -1.965 -12.317 1.00 91.50 87 ASP A CA 1
ATOM 657 C C . ASP A 1 87 ? 17.580 -2.196 -13.342 1.00 91.50 87 ASP A C 1
ATOM 659 O O . ASP A 1 87 ? 18.750 -1.853 -13.161 1.00 91.50 87 ASP A O 1
ATOM 663 N N . ALA A 1 88 ? 17.202 -2.892 -14.403 1.00 94.25 88 ALA A N 1
ATOM 664 C CA . ALA A 1 88 ? 17.997 -3.076 -15.602 1.00 94.25 88 ALA A CA 1
ATOM 665 C C . ALA A 1 88 ? 17.051 -3.450 -16.744 1.00 94.25 88 ALA A C 1
ATOM 667 O O . ALA A 1 88 ? 15.865 -3.710 -16.543 1.00 94.25 88 ALA A O 1
ATOM 668 N N . TYR A 1 89 ? 17.568 -3.566 -17.959 1.00 94.44 89 TYR A N 1
ATOM 669 C CA . TYR A 1 89 ? 16.815 -4.168 -19.049 1.00 94.44 89 TYR A CA 1
ATOM 670 C C . TYR A 1 89 ? 17.701 -5.062 -19.904 1.00 94.44 89 TYR A C 1
ATOM 672 O O . TYR A 1 89 ? 18.920 -4.921 -19.925 1.00 94.44 89 TYR A O 1
ATOM 680 N N . ILE A 1 90 ? 17.074 -5.992 -20.616 1.00 95.31 90 ILE A N 1
ATOM 681 C CA . ILE A 1 90 ? 17.725 -6.848 -21.608 1.00 95.31 90 ILE A CA 1
ATOM 682 C C . ILE A 1 90 ? 17.298 -6.349 -22.983 1.00 95.31 90 ILE A C 1
ATOM 684 O O . ILE A 1 90 ? 16.099 -6.267 -23.244 1.00 95.31 90 ILE A O 1
ATOM 688 N N . ALA A 1 91 ? 18.257 -6.046 -23.857 1.00 96.19 91 ALA A N 1
ATOM 689 C CA . ALA A 1 91 ? 18.012 -5.618 -25.232 1.00 96.19 91 ALA A CA 1
ATOM 690 C C . ALA A 1 91 ? 18.381 -6.733 -26.219 1.00 96.19 91 ALA A C 1
ATOM 692 O O . ALA A 1 91 ? 19.507 -7.226 -26.217 1.00 96.19 91 ALA A O 1
ATOM 693 N N . GLY A 1 92 ? 17.457 -7.113 -27.100 1.00 96.25 92 GLY A N 1
ATOM 694 C CA . GLY A 1 92 ? 17.663 -8.194 -28.068 1.00 96.25 92 GLY A CA 1
ATOM 695 C C . GLY A 1 92 ? 18.772 -7.921 -29.090 1.00 96.25 92 GLY A C 1
ATOM 696 O O . GLY A 1 92 ? 19.360 -8.864 -29.608 1.00 96.25 92 GLY A O 1
ATOM 697 N N . GLY A 1 93 ? 19.077 -6.652 -29.379 1.00 95.50 93 GLY A N 1
ATOM 698 C CA . GLY A 1 93 ? 20.205 -6.261 -30.233 1.00 95.50 93 GLY A CA 1
ATOM 699 C C . GLY A 1 93 ? 21.568 -6.448 -29.560 1.00 95.50 93 GLY A C 1
ATOM 700 O O . GLY A 1 93 ? 22.565 -6.649 -30.247 1.00 95.50 93 GLY A O 1
ATOM 701 N N . TYR A 1 94 ? 21.603 -6.440 -28.223 1.00 95.56 94 TYR A N 1
ATOM 702 C CA . TYR A 1 94 ? 22.824 -6.530 -27.422 1.00 95.56 94 TYR A CA 1
ATOM 703 C C . TYR A 1 94 ? 22.583 -7.347 -26.136 1.00 95.56 94 TYR A C 1
ATOM 705 O O . TYR A 1 94 ? 22.673 -6.813 -25.029 1.00 95.56 94 TYR A O 1
ATOM 713 N N . PRO A 1 95 ? 22.275 -8.652 -26.247 1.00 90.44 95 PRO A N 1
ATOM 714 C CA . PRO A 1 95 ? 21.778 -9.449 -25.120 1.00 90.44 95 PRO A CA 1
ATOM 715 C C . PRO A 1 95 ? 22.805 -9.680 -24.001 1.00 90.44 95 PRO A C 1
ATOM 717 O O . PRO A 1 95 ? 22.422 -10.064 -22.902 1.00 90.44 95 PRO A O 1
ATOM 720 N N . ASN A 1 96 ? 24.093 -9.442 -24.268 1.00 93.19 96 ASN A N 1
ATOM 721 C CA . ASN A 1 96 ? 25.181 -9.603 -23.298 1.00 93.19 96 ASN A CA 1
ATOM 722 C C . ASN A 1 96 ? 25.593 -8.284 -22.622 1.00 93.19 96 ASN A C 1
ATOM 724 O O . ASN A 1 96 ? 26.492 -8.289 -21.782 1.00 93.19 96 ASN A O 1
ATOM 728 N N . ASN A 1 97 ? 24.972 -7.159 -22.987 1.00 93.88 97 ASN A N 1
ATOM 729 C CA . ASN A 1 97 ? 25.244 -5.872 -22.356 1.00 93.88 97 ASN A CA 1
ATOM 730 C C . ASN A 1 97 ? 24.352 -5.695 -21.125 1.00 93.88 97 ASN A C 1
ATOM 732 O O . ASN A 1 97 ? 23.152 -5.963 -21.174 1.00 93.88 97 ASN A O 1
ATOM 736 N N . SER A 1 98 ? 24.939 -5.205 -20.034 1.00 88.31 98 SER A N 1
ATOM 737 C CA . SER A 1 98 ? 24.190 -4.804 -18.844 1.00 88.31 98 SER A CA 1
ATOM 738 C C . SER A 1 98 ? 23.857 -3.318 -18.910 1.00 88.31 98 SER A C 1
ATOM 740 O O . SER A 1 98 ? 24.717 -2.504 -19.242 1.00 88.31 98 SER A O 1
ATOM 742 N N . TYR A 1 99 ? 22.618 -2.972 -18.570 1.00 93.81 99 TYR A N 1
ATOM 743 C CA . TYR A 1 99 ? 22.093 -1.607 -18.651 1.00 93.81 99 TYR A CA 1
ATOM 744 C C . TYR A 1 99 ? 21.700 -1.022 -17.285 1.00 93.81 99 TYR A C 1
ATOM 746 O O . TYR A 1 99 ? 20.961 -0.050 -17.223 1.00 93.81 99 TYR A O 1
ATOM 754 N N . TYR A 1 100 ? 22.205 -1.597 -16.190 1.00 90.56 100 TYR A N 1
ATOM 755 C CA . TYR A 1 100 ? 21.872 -1.204 -14.811 1.00 90.56 100 TYR A CA 1
ATOM 756 C C . TYR A 1 100 ? 22.289 0.229 -14.423 1.00 90.56 100 TYR A C 1
ATOM 758 O O . TYR A 1 100 ? 21.862 0.738 -13.396 1.00 90.56 100 TYR A O 1
ATOM 766 N N . THR A 1 101 ? 23.160 0.874 -15.206 1.00 90.56 101 THR A N 1
ATOM 767 C CA . THR A 1 101 ? 23.608 2.260 -14.976 1.00 90.56 101 THR A CA 1
ATOM 768 C C . THR A 1 101 ? 22.865 3.285 -15.828 1.00 90.56 101 THR A C 1
ATOM 770 O O . THR A 1 101 ? 23.221 4.462 -15.800 1.00 90.56 101 THR A O 1
ATOM 773 N N . ASN A 1 102 ? 21.904 2.867 -16.656 1.00 90.62 102 ASN A N 1
ATOM 774 C CA . ASN A 1 102 ? 21.191 3.795 -17.525 1.00 90.62 102 ASN A CA 1
ATOM 775 C C . ASN A 1 102 ? 20.149 4.592 -16.740 1.00 90.62 102 ASN A C 1
ATOM 777 O O . ASN A 1 102 ? 19.406 4.044 -15.940 1.00 90.62 102 ASN A O 1
ATOM 781 N N . ASN A 1 103 ? 20.035 5.886 -17.048 1.00 87.00 103 ASN A N 1
ATOM 782 C CA . ASN A 1 103 ? 19.093 6.790 -16.376 1.00 87.00 103 ASN A CA 1
ATOM 783 C C . ASN A 1 103 ? 17.616 6.516 -16.713 1.00 87.00 103 ASN A C 1
ATOM 785 O O . ASN A 1 103 ? 16.729 7.098 -16.094 1.00 87.00 103 ASN A O 1
ATOM 789 N N . TYR A 1 104 ? 17.349 5.693 -17.730 1.00 88.00 104 TYR A N 1
ATOM 790 C CA . TYR A 1 104 ? 16.006 5.381 -18.196 1.00 88.00 104 TYR A CA 1
ATOM 791 C C . TYR A 1 104 ? 15.824 3.873 -18.318 1.00 88.00 104 TYR A C 1
ATOM 793 O O . TYR A 1 104 ? 16.595 3.188 -18.997 1.00 88.00 104 TYR A O 1
ATOM 801 N N . LEU A 1 105 ? 14.741 3.382 -17.720 1.00 91.44 105 LEU A N 1
ATOM 802 C CA . LEU A 1 105 ? 14.277 2.019 -17.909 1.00 91.44 105 LEU A CA 1
ATOM 803 C C . LEU A 1 105 ? 13.480 1.936 -19.215 1.00 91.44 105 LEU A C 1
ATOM 805 O O . LEU A 1 105 ? 12.389 2.493 -19.340 1.00 91.44 105 LEU A O 1
ATOM 809 N N . HIS A 1 106 ? 14.032 1.241 -20.205 1.00 91.62 106 HIS A N 1
ATOM 810 C CA . HIS A 1 106 ? 13.367 1.021 -21.487 1.00 91.62 106 HIS A CA 1
ATOM 811 C C . HIS A 1 106 ? 12.560 -0.281 -21.479 1.00 91.62 106 HIS A C 1
ATOM 813 O O . HIS A 1 106 ? 12.973 -1.271 -20.873 1.00 91.62 106 HIS A O 1
ATOM 819 N N . VAL A 1 107 ? 11.436 -0.293 -22.201 1.00 92.38 107 VAL A N 1
ATOM 820 C CA . VAL A 1 107 ? 10.567 -1.460 -22.416 1.00 92.38 107 VAL A CA 1
ATOM 821 C C . VAL A 1 107 ? 10.030 -1.449 -23.848 1.00 92.38 107 VAL A C 1
ATOM 823 O O . VAL A 1 107 ? 9.846 -0.382 -24.431 1.00 92.38 107 VAL A O 1
ATOM 826 N N . GLY A 1 108 ? 9.751 -2.618 -24.424 1.00 92.38 108 GLY A N 1
ATOM 827 C CA . GLY A 1 108 ? 9.087 -2.714 -25.726 1.00 92.38 108 GLY A CA 1
ATOM 828 C C . GLY A 1 108 ? 10.077 -2.849 -26.875 1.00 92.38 108 GLY A C 1
ATOM 829 O O . GLY A 1 108 ? 10.878 -3.774 -26.869 1.00 92.38 108 GLY A O 1
ATOM 830 N N . TYR A 1 109 ? 10.008 -1.986 -27.886 1.00 92.00 109 TYR A N 1
ATOM 831 C CA . TYR A 1 109 ? 10.924 -2.011 -29.029 1.00 92.00 109 TYR A CA 1
ATOM 832 C C . TYR A 1 109 ? 11.588 -0.649 -29.204 1.00 92.00 109 TYR A C 1
ATOM 834 O O . TYR A 1 109 ? 10.917 0.381 -29.182 1.00 92.00 109 TYR A O 1
ATOM 842 N N . LEU A 1 110 ? 12.900 -0.656 -29.424 1.00 88.88 110 LEU A N 1
ATOM 843 C CA . LEU A 1 110 ? 13.666 0.534 -29.774 1.00 88.88 110 LEU A CA 1
ATOM 844 C C . LEU A 1 110 ? 14.596 0.193 -30.938 1.00 88.88 110 LEU A C 1
ATOM 846 O O . LEU A 1 110 ? 15.358 -0.775 -30.874 1.00 88.88 110 LEU A O 1
ATOM 850 N N . ALA A 1 111 ? 14.543 0.991 -32.005 1.00 89.25 111 ALA A N 1
ATOM 851 C CA . ALA A 1 111 ? 15.416 0.810 -33.158 1.00 89.25 111 ALA A CA 1
ATOM 852 C C . ALA A 1 111 ? 16.893 0.790 -32.716 1.00 89.25 111 ALA A C 1
ATOM 854 O O . ALA A 1 111 ? 17.324 1.603 -31.901 1.00 89.25 111 ALA A O 1
ATOM 855 N N . GLY A 1 112 ? 17.657 -0.185 -33.213 1.00 88.44 112 GLY A N 1
ATOM 856 C CA . GLY A 1 112 ? 19.046 -0.429 -32.802 1.00 88.44 112 GLY A CA 1
ATOM 857 C C . GLY A 1 112 ? 19.205 -1.307 -31.554 1.00 88.44 112 GLY A C 1
ATOM 858 O O . GLY A 1 112 ? 20.184 -2.036 -31.464 1.00 88.44 112 GLY A O 1
ATOM 859 N N . TYR A 1 113 ? 18.234 -1.330 -30.638 1.00 89.94 113 TYR A N 1
ATOM 860 C CA . TYR A 1 113 ? 18.249 -2.187 -29.439 1.00 89.94 113 TYR A CA 1
ATOM 861 C C . TYR A 1 113 ? 17.339 -3.422 -29.568 1.00 89.94 113 TYR A C 1
ATOM 863 O O . TYR A 1 113 ? 17.441 -4.355 -28.768 1.00 89.94 113 TYR A O 1
ATOM 871 N N . ASN A 1 114 ? 16.491 -3.458 -30.602 1.00 93.75 114 ASN A N 1
ATOM 872 C CA . ASN A 1 114 ? 15.443 -4.454 -30.827 1.00 93.75 114 ASN A CA 1
ATOM 873 C C . ASN A 1 114 ? 14.467 -4.538 -29.639 1.00 93.75 114 ASN A C 1
ATOM 875 O O . ASN A 1 114 ? 14.182 -3.531 -28.993 1.00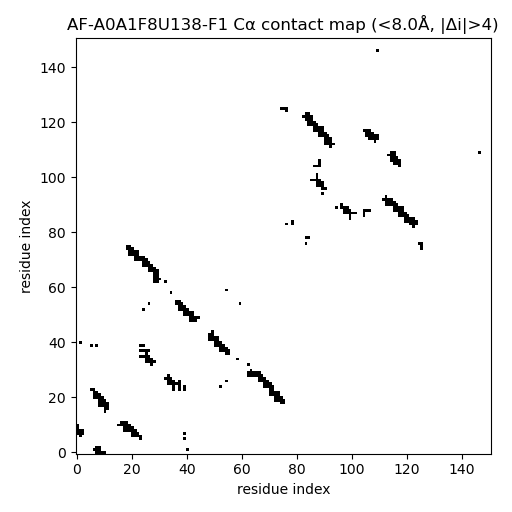 93.75 114 ASN A O 1
ATOM 879 N N . PHE A 1 115 ? 13.897 -5.720 -29.385 1.00 95.25 115 PHE A N 1
ATOM 880 C CA . PHE A 1 115 ? 12.993 -5.933 -28.261 1.00 95.25 115 PHE A CA 1
ATOM 881 C C . PHE A 1 115 ? 13.730 -5.806 -26.929 1.00 95.25 115 PHE A C 1
ATOM 883 O O . PHE A 1 115 ? 14.753 -6.455 -26.711 1.00 95.25 115 PHE A O 1
ATOM 890 N N . ILE A 1 116 ? 13.166 -5.003 -26.036 1.00 94.88 116 ILE A N 1
ATOM 891 C CA . ILE A 1 116 ? 13.667 -4.698 -24.708 1.00 94.88 116 ILE A CA 1
ATOM 892 C C . ILE A 1 116 ? 12.702 -5.247 -23.657 1.00 94.88 116 ILE A C 1
ATOM 894 O O . ILE A 1 116 ? 11.490 -5.022 -23.722 1.00 94.88 116 ILE A O 1
ATOM 898 N N . ARG A 1 117 ? 13.250 -5.940 -22.657 1.00 94.81 117 ARG A N 1
ATOM 899 C CA . ARG A 1 117 ? 12.523 -6.400 -21.467 1.00 94.81 117 ARG A CA 1
ATOM 900 C C . ARG A 1 117 ? 13.114 -5.750 -20.226 1.00 94.81 117 ARG A C 1
ATOM 902 O O . ARG A 1 117 ? 14.283 -5.978 -19.926 1.00 94.81 117 ARG A O 1
ATOM 909 N N . SER A 1 118 ? 12.308 -4.966 -19.523 1.00 94.31 118 SER A N 1
ATOM 910 C CA . SER A 1 118 ? 12.684 -4.357 -18.249 1.00 94.31 118 SER A CA 1
ATOM 911 C C . SER A 1 118 ? 12.680 -5.384 -17.123 1.00 94.31 118 SER A C 1
ATOM 913 O O . SER A 1 118 ? 11.853 -6.297 -17.104 1.00 94.31 118 SER A O 1
ATOM 915 N N . LEU A 1 119 ? 13.586 -5.203 -16.173 1.00 94.00 119 LEU A N 1
ATOM 916 C CA . LEU A 1 119 ? 13.719 -5.973 -14.948 1.00 94.00 119 LEU A CA 1
ATOM 917 C C . LEU A 1 119 ? 13.693 -4.981 -13.789 1.00 94.00 119 LEU A C 1
ATOM 919 O O . LEU A 1 119 ? 14.448 -4.015 -13.797 1.00 94.00 119 LEU A O 1
ATOM 923 N N . ILE A 1 120 ? 12.836 -5.229 -12.803 1.00 92.12 120 ILE A N 1
ATOM 924 C CA . ILE A 1 120 ? 12.749 -4.434 -11.577 1.00 92.12 120 ILE A CA 1
ATOM 925 C C . ILE A 1 120 ? 12.877 -5.399 -10.406 1.00 92.12 120 ILE A C 1
ATOM 927 O O . ILE A 1 120 ? 12.218 -6.443 -10.377 1.00 92.12 120 ILE A O 1
ATOM 931 N N . LYS A 1 121 ? 13.730 -5.053 -9.448 1.00 90.31 121 LYS A N 1
ATOM 932 C CA . LYS A 1 121 ? 13.962 -5.807 -8.223 1.00 90.31 121 LYS A CA 1
ATOM 933 C C . LYS A 1 121 ? 13.774 -4.885 -7.026 1.00 90.31 121 LYS A C 1
ATOM 935 O O . LYS A 1 121 ? 14.525 -3.933 -6.850 1.00 90.31 121 LYS A O 1
ATOM 940 N N . PHE A 1 122 ? 12.812 -5.224 -6.179 1.00 87.94 122 PHE A N 1
ATOM 941 C CA . PHE A 1 122 ? 12.689 -4.654 -4.840 1.00 87.94 122 PHE A CA 1
ATOM 942 C C . PHE A 1 122 ? 13.701 -5.371 -3.941 1.00 87.94 122 PHE A C 1
ATOM 944 O O . PHE A 1 122 ? 13.662 -6.601 -3.845 1.00 87.94 122 PHE A O 1
ATOM 951 N N . ILE A 1 123 ? 14.660 -4.630 -3.385 1.00 85.75 123 ILE A N 1
ATOM 952 C CA . ILE A 1 123 ? 15.723 -5.187 -2.536 1.00 85.75 123 ILE A CA 1
ATOM 953 C C . ILE A 1 123 ? 15.170 -5.482 -1.155 1.00 85.75 123 ILE A C 1
ATOM 955 O O . ILE A 1 123 ? 15.239 -6.626 -0.710 1.00 85.75 123 ILE A O 1
ATOM 959 N N . ASP A 1 124 ? 14.531 -4.478 -0.566 1.00 78.81 124 ASP A N 1
ATOM 960 C CA . ASP A 1 124 ? 13.843 -4.594 0.703 1.00 78.81 124 ASP A CA 1
ATOM 961 C C . ASP A 1 124 ? 12.354 -4.340 0.492 1.00 78.81 124 ASP A C 1
ATOM 963 O O . ASP A 1 124 ? 11.935 -3.347 -0.107 1.00 78.81 124 ASP A O 1
ATOM 967 N N . LEU A 1 125 ? 11.543 -5.278 0.972 1.00 78.69 125 LEU A N 1
ATOM 968 C CA . LEU A 1 125 ? 10.106 -5.094 1.109 1.00 78.69 125 LEU A CA 1
ATOM 969 C C . LEU A 1 125 ? 9.806 -4.734 2.563 1.00 78.69 125 LEU A C 1
ATOM 971 O O . LEU A 1 125 ? 10.469 -5.248 3.469 1.00 78.69 125 LEU A O 1
ATOM 975 N N . PRO A 1 126 ? 8.793 -3.895 2.818 1.00 74.69 126 PRO A N 1
ATOM 976 C CA . PRO A 1 126 ? 8.374 -3.623 4.173 1.00 74.69 126 PRO A CA 1
ATOM 977 C C . PRO A 1 126 ? 7.915 -4.914 4.842 1.00 74.69 126 PRO A C 1
ATOM 979 O O . PRO A 1 126 ? 7.261 -5.763 4.228 1.00 74.69 126 PRO A O 1
ATOM 982 N N . SER A 1 127 ? 8.229 -5.047 6.126 1.00 77.56 127 SER A N 1
ATOM 983 C CA . SER A 1 127 ? 7.692 -6.133 6.929 1.00 77.56 127 SER A CA 1
ATOM 984 C C . SER A 1 127 ? 6.183 -5.955 7.089 1.00 77.56 127 SER A C 1
ATOM 986 O O . SER A 1 127 ? 5.688 -4.885 7.443 1.00 77.56 127 SER A O 1
ATOM 988 N N . LEU A 1 128 ? 5.441 -7.028 6.826 1.00 77.94 128 LEU A N 1
ATOM 989 C CA . LEU A 1 128 ? 4.016 -7.084 7.122 1.00 77.94 128 LEU A CA 1
ATOM 990 C C . LEU A 1 128 ? 3.810 -7.649 8.532 1.00 77.94 128 LEU A C 1
ATOM 992 O O . LEU A 1 128 ? 4.524 -8.581 8.921 1.00 77.94 128 LEU A O 1
ATOM 996 N N . PRO A 1 129 ? 2.833 -7.135 9.301 1.00 76.88 129 PRO A N 1
ATOM 997 C CA . PRO A 1 129 ? 2.444 -7.746 10.564 1.00 76.88 129 PRO A CA 1
ATOM 998 C C . PRO A 1 129 ? 2.061 -9.221 10.386 1.00 76.88 129 PRO A C 1
ATOM 1000 O O . PRO A 1 129 ? 1.509 -9.619 9.358 1.00 76.88 129 PRO A O 1
ATOM 1003 N N . LEU A 1 130 ? 2.322 -10.043 11.406 1.00 79.75 130 LEU A N 1
ATOM 1004 C CA . LEU A 1 130 ? 1.946 -11.455 11.382 1.00 79.75 130 LEU A CA 1
ATOM 1005 C C . LEU A 1 130 ? 0.428 -11.594 11.182 1.00 79.75 130 LEU A C 1
ATOM 1007 O O . LEU A 1 130 ? -0.353 -11.019 11.935 1.00 79.75 130 LEU A O 1
ATOM 1011 N N . GLY A 1 131 ? 0.020 -12.371 10.177 1.00 81.19 131 GLY A N 1
ATOM 1012 C CA . GLY A 1 131 ? -1.392 -12.580 9.841 1.00 81.19 131 GLY A CA 1
ATOM 1013 C C . GLY A 1 131 ? -2.021 -11.481 8.977 1.00 81.19 131 GLY A C 1
ATOM 1014 O O . GLY A 1 131 ? -3.192 -11.606 8.625 1.00 81.19 131 GLY A O 1
ATOM 1015 N N . ALA A 1 132 ? -1.272 -10.441 8.593 1.00 82.38 132 ALA A N 1
ATOM 1016 C CA . ALA A 1 132 ? -1.762 -9.435 7.658 1.00 82.38 132 ALA A CA 1
ATOM 1017 C C . ALA A 1 132 ? -2.055 -10.051 6.279 1.00 82.38 132 ALA A C 1
ATOM 1019 O O . ALA A 1 132 ? -1.295 -10.877 5.765 1.00 82.38 132 ALA A O 1
ATOM 1020 N N . LYS A 1 133 ? -3.153 -9.609 5.660 1.00 86.19 133 LYS A N 1
ATOM 1021 C CA . LYS A 1 133 ? -3.547 -9.985 4.301 1.00 86.19 133 LYS A CA 1
ATOM 1022 C C . LYS A 1 133 ? -3.368 -8.785 3.378 1.00 86.19 133 LYS A C 1
ATOM 1024 O O . LYS A 1 133 ? -3.876 -7.707 3.662 1.00 86.19 133 LYS A O 1
ATOM 1029 N N . ILE A 1 134 ? -2.692 -8.988 2.250 1.00 87.62 134 ILE A N 1
ATOM 1030 C CA . ILE A 1 134 ? -2.605 -7.971 1.198 1.00 87.62 134 ILE A CA 1
ATOM 1031 C C . ILE A 1 134 ? -3.968 -7.897 0.501 1.00 87.62 134 ILE A C 1
ATOM 1033 O O . ILE A 1 134 ? -4.404 -8.870 -0.117 1.00 87.62 134 ILE A O 1
ATOM 1037 N N . THR A 1 135 ? -4.644 -6.756 0.617 1.00 88.19 135 THR A N 1
ATOM 1038 C CA . THR A 1 135 ? -5.927 -6.480 -0.055 1.00 88.19 135 THR A CA 1
ATOM 1039 C C . THR A 1 135 ? -5.739 -5.723 -1.369 1.00 88.19 135 THR A C 1
ATOM 1041 O O . THR A 1 135 ? -6.548 -5.870 -2.281 1.00 88.19 135 THR A O 1
ATOM 1044 N N . SER A 1 136 ? -4.651 -4.958 -1.494 1.00 88.69 136 SER A N 1
ATOM 1045 C CA . SER A 1 136 ? -4.264 -4.236 -2.705 1.00 88.69 136 SER A CA 1
ATOM 1046 C C . SER A 1 136 ? -2.746 -4.060 -2.770 1.00 88.69 136 SER A C 1
ATOM 1048 O O . SER A 1 136 ? -2.081 -3.940 -1.742 1.00 88.69 136 SER A O 1
ATOM 1050 N N . ALA A 1 137 ? -2.199 -4.038 -3.984 1.00 87.75 137 ALA A N 1
ATOM 1051 C CA . ALA A 1 137 ? -0.814 -3.678 -4.264 1.00 87.75 137 ALA A CA 1
ATOM 1052 C C . ALA A 1 137 ? -0.764 -2.905 -5.585 1.00 87.75 137 ALA A C 1
ATOM 1054 O O . ALA A 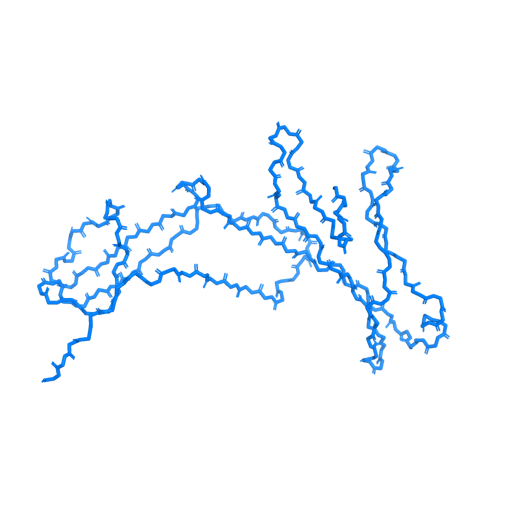1 137 ? -1.456 -3.252 -6.542 1.00 87.75 137 ALA A O 1
ATOM 1055 N N . SER A 1 138 ? 0.032 -1.840 -5.645 1.00 89.12 138 SER A N 1
ATOM 1056 C CA . SER A 1 138 ? 0.144 -0.983 -6.829 1.00 89.12 138 SER A CA 1
ATOM 1057 C C . SER A 1 138 ? 1.602 -0.642 -7.107 1.00 89.12 138 SER A C 1
ATOM 1059 O O . SER A 1 138 ? 2.345 -0.303 -6.190 1.00 89.12 138 SER A O 1
ATOM 1061 N N . LEU A 1 139 ? 1.995 -0.707 -8.381 1.00 87.62 139 LEU A N 1
ATOM 1062 C CA . LEU A 1 139 ? 3.279 -0.212 -8.874 1.00 87.62 139 LEU A CA 1
ATOM 1063 C C . LEU A 1 139 ? 3.019 1.035 -9.718 1.00 87.62 139 LEU A C 1
ATOM 1065 O O . LEU A 1 139 ? 2.416 0.948 -10.786 1.00 87.62 139 LEU A O 1
ATOM 1069 N N . ASN A 1 140 ? 3.489 2.183 -9.240 1.00 86.25 140 ASN A N 1
ATOM 1070 C CA . ASN A 1 140 ? 3.381 3.451 -9.953 1.00 86.25 140 ASN A CA 1
ATOM 1071 C C . ASN A 1 140 ? 4.716 3.755 -10.637 1.00 86.25 140 ASN A C 1
ATOM 1073 O O . ASN A 1 140 ? 5.749 3.803 -9.973 1.00 86.25 140 ASN A O 1
ATOM 1077 N N . MET A 1 141 ? 4.701 3.964 -11.955 1.00 85.62 141 MET A N 1
ATOM 1078 C CA . MET A 1 141 ? 5.891 4.317 -12.737 1.00 85.62 141 MET A CA 1
ATOM 1079 C C . MET A 1 141 ? 5.639 5.579 -13.554 1.00 85.62 141 MET A C 1
ATOM 1081 O O . MET A 1 141 ? 4.551 5.767 -14.102 1.00 85.62 141 MET A O 1
ATOM 1085 N N . LEU A 1 142 ? 6.663 6.425 -13.672 1.00 85.25 142 LEU A N 1
ATOM 1086 C CA . LEU A 1 142 ? 6.632 7.588 -14.550 1.00 85.25 142 LEU A CA 1
ATOM 1087 C C . LEU A 1 142 ? 7.058 7.188 -15.964 1.00 85.25 142 LEU A C 1
ATOM 1089 O O . LEU A 1 142 ? 8.170 6.706 -16.178 1.00 85.25 142 LEU A O 1
ATOM 1093 N N . VAL A 1 143 ? 6.197 7.452 -16.944 1.00 86.38 143 VAL A N 1
ATOM 1094 C CA . VAL A 1 143 ? 6.548 7.330 -18.362 1.00 86.38 143 VAL A CA 1
ATOM 1095 C C . VAL A 1 143 ? 7.095 8.670 -18.842 1.00 86.38 143 VAL A C 1
ATOM 1097 O O . VAL A 1 143 ? 6.363 9.652 -18.908 1.00 86.38 143 VAL A O 1
ATOM 1100 N N . VAL A 1 144 ? 8.387 8.710 -19.176 1.00 81.19 144 VAL A N 1
ATOM 1101 C CA . VAL A 1 144 ? 9.062 9.944 -19.623 1.00 81.19 144 VAL A CA 1
ATOM 1102 C C . VAL A 1 144 ? 8.973 10.131 -21.141 1.00 81.19 144 VAL A C 1
ATOM 1104 O O . VAL A 1 144 ? 8.924 11.261 -21.620 1.00 81.19 144 VAL A O 1
ATOM 1107 N N . GLN A 1 145 ? 8.927 9.045 -21.921 1.00 78.25 145 GL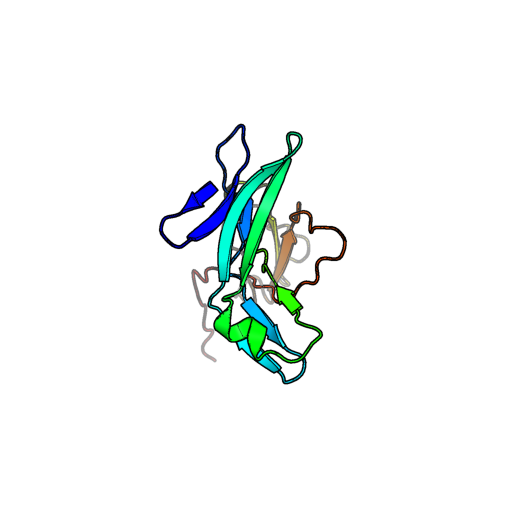N A N 1
ATOM 1108 C CA . GLN A 1 145 ? 8.890 9.128 -23.381 1.00 78.25 145 GLN A CA 1
ATOM 1109 C C . GLN A 1 145 ? 8.220 7.904 -24.012 1.00 78.25 145 GLN A C 1
ATOM 1111 O O . GLN A 1 145 ? 8.480 6.769 -23.615 1.00 78.25 145 GLN A O 1
ATOM 1116 N N . LEU A 1 146 ? 7.394 8.142 -25.034 1.00 69.38 146 LEU A N 1
ATOM 1117 C CA . LEU A 1 146 ? 6.787 7.108 -25.870 1.00 69.38 146 LEU A CA 1
ATOM 1118 C C . LEU A 1 146 ? 7.342 7.224 -27.288 1.00 69.38 146 LEU A C 1
ATOM 1120 O O . LEU A 1 146 ? 7.158 8.241 -27.954 1.00 69.38 146 LEU A O 1
ATOM 1124 N N . TRP A 1 147 ? 8.004 6.170 -27.758 1.00 62.81 147 TRP A N 1
ATOM 1125 C CA . TRP A 1 147 ? 8.391 6.052 -29.159 1.00 62.81 147 TRP A CA 1
ATOM 1126 C C . TRP A 1 147 ? 7.310 5.260 -29.883 1.00 62.81 147 TRP A C 1
ATOM 1128 O O . TRP A 1 147 ? 7.253 4.036 -29.797 1.00 62.81 147 TRP A O 1
ATOM 1138 N N . MET A 1 148 ? 6.426 5.967 -30.580 1.00 56.41 148 MET A N 1
ATOM 1139 C CA . MET A 1 148 ? 5.538 5.334 -31.546 1.00 56.41 148 MET A CA 1
ATOM 1140 C C . MET A 1 148 ? 6.320 5.124 -32.839 1.00 56.41 148 MET A C 1
ATOM 1142 O O . MET A 1 148 ? 6.624 6.083 -33.547 1.00 56.41 148 MET A O 1
ATOM 1146 N N . SER A 1 149 ? 6.645 3.877 -33.165 1.00 55.31 149 SER A N 1
ATOM 1147 C CA . SER A 1 149 ? 6.988 3.530 -34.540 1.00 55.31 149 SER A CA 1
ATOM 1148 C C . SER A 1 149 ? 5.704 3.612 -35.370 1.00 55.31 149 SER A C 1
ATOM 1150 O O . SER A 1 149 ? 4.801 2.796 -35.174 1.00 55.31 149 SER A O 1
ATOM 1152 N N . LEU A 1 150 ? 5.593 4.606 -36.253 1.00 44.56 150 LEU A N 1
ATOM 1153 C CA . LEU A 1 150 ? 4.610 4.540 -37.334 1.00 44.56 150 LEU A CA 1
ATOM 1154 C C . LEU A 1 150 ? 4.982 3.368 -38.263 1.00 44.56 150 LEU A C 1
ATOM 1156 O O . LEU A 1 150 ? 6.180 3.153 -38.472 1.00 44.56 150 LEU A O 1
ATOM 1160 N N . PRO A 1 151 ? 3.993 2.599 -38.756 1.00 54.06 151 PRO A N 1
ATOM 1161 C CA . PRO A 1 151 ? 4.225 1.553 -39.748 1.00 54.06 151 PRO A CA 1
ATOM 1162 C C . PRO A 1 151 ? 4.770 2.112 -41.067 1.00 54.06 151 PRO A C 1
ATOM 1164 O O . PRO A 1 151 ? 4.461 3.282 -41.396 1.00 54.06 151 PRO A O 1
#

Radius of gyration: 22.81 Å; Cα contacts (8 Å, |Δi|>4): 219; chains: 1; bounding box: 53×29×70 Å

pLDDT: mean 86.68, std 9.8, range [44.56, 98.06]

Sequence (151 aa):
MKDGEGIIWVVDANTGSRLMHFQKAYAEDSNEQITQNISTDIAMEAGKEILVLTVDNAWIASAAFPVVIDPTLVVSIELADPSNIQDAYIAGGYPNNSYYTNNYLHVGYLAGYNFIRSLIKFIDLPSLPLGAKITSASLNMLVVQLWMSLP

Solvent-accessible surface area (backbone atoms only — not comparable to full-atom values): 9744 Å² total; per-residue (Å²): 89,73,52,99,86,60,38,40,36,45,56,41,90,88,79,65,46,79,54,33,32,32,50,83,33,38,35,35,24,66,78,74,51,73,45,68,64,46,52,70,51,79,46,82,53,97,91,36,85,40,83,42,78,46,68,44,67,73,59,62,76,71,51,44,76,69,68,49,73,49,71,49,72,47,74,68,88,70,78,86,47,72,77,41,50,47,54,34,40,44,24,65,61,45,71,88,53,83,43,62,84,53,97,64,92,55,64,50,70,42,92,86,34,38,52,29,47,61,45,80,43,74,68,63,74,83,86,72,64,91,90,66,76,88,87,77,86,86,87,88,80,86,84,89,78,83,82,79,80,77,132